Protein AF-A0A958IZ42-F1 (afdb_monomer)

Radius of gyration: 22.61 Å; Cα contacts (8 Å, |Δi|>4): 74; chains: 1; bounding box: 39×59×38 Å

Nearest PDB structures (foldseek):
  6z1p-assembly1_Ad  TM=3.742E-01  e=4.637E+00  Tetrahymena thermophila SB210
  8b6h-assembly1_EP  TM=3.839E-01  e=9.537E+00  Tetrahymena thermophila SB210
  8ch6-assembly1_F  TM=2.793E-01  e=5.757E+00  Homo sapiens

pLDDT: mean 81.73, std 16.55, range [50.91, 97.69]

Structure (mmCIF, N/CA/C/O backbone):
data_AF-A0A958IZ42-F1
#
_entry.id   AF-A0A958IZ42-F1
#
loop_
_atom_site.group_PDB
_atom_site.id
_atom_site.type_symbol
_atom_site.label_atom_id
_atom_site.label_alt_id
_atom_site.label_comp_id
_atom_site.label_asym_id
_atom_site.label_entity_id
_atom_site.label_seq_id
_atom_site.pdbx_PDB_ins_code
_atom_site.Cartn_x
_atom_site.Cartn_y
_atom_site.Cartn_z
_atom_site.occupancy
_atom_site.B_iso_or_equiv
_atom_site.auth_seq_id
_atom_site.auth_comp_id
_atom_site.auth_asym_id
_atom_site.auth_atom_id
_atom_site.pdbx_PDB_model_num
ATOM 1 N N . MET A 1 1 ? 27.619 -51.445 -23.822 1.00 59.47 1 MET A N 1
ATOM 2 C CA . MET A 1 1 ? 27.672 -50.172 -24.581 1.00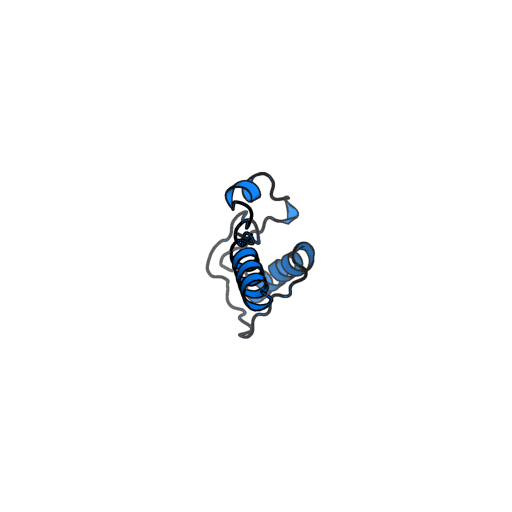 59.47 1 MET A CA 1
ATOM 3 C C . MET A 1 1 ? 26.491 -49.243 -24.288 1.00 59.47 1 MET A C 1
ATOM 5 O O . MET A 1 1 ? 26.737 -48.133 -23.847 1.00 59.47 1 MET A O 1
ATOM 9 N N . LYS A 1 2 ? 25.224 -49.684 -24.395 1.00 55.81 2 LYS A N 1
ATOM 10 C CA . LYS A 1 2 ? 24.036 -48.842 -24.091 1.00 55.81 2 LYS A CA 1
ATOM 11 C C . LYS A 1 2 ? 24.000 -48.254 -22.665 1.00 55.81 2 LYS A C 1
ATOM 13 O 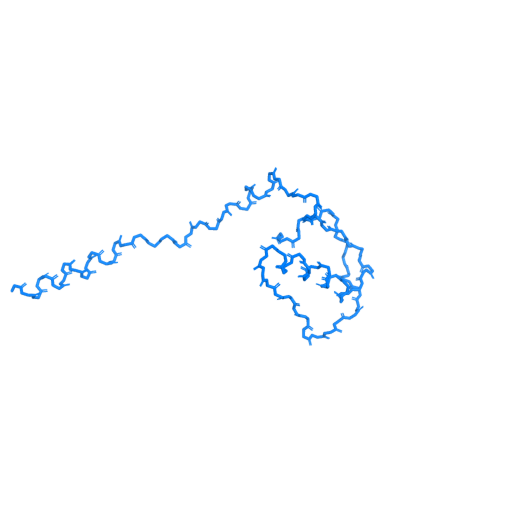O . LYS A 1 2 ? 23.612 -47.111 -22.485 1.00 55.81 2 LYS A O 1
ATOM 18 N N . ARG A 1 3 ? 24.459 -49.010 -21.657 1.00 67.00 3 ARG A N 1
ATOM 19 C CA . ARG A 1 3 ? 24.485 -48.571 -20.244 1.00 67.00 3 ARG A CA 1
ATOM 20 C C . ARG A 1 3 ? 25.464 -47.420 -19.978 1.00 67.00 3 ARG A C 1
ATOM 22 O O . ARG A 1 3 ? 25.158 -46.546 -19.185 1.00 67.00 3 ARG A O 1
ATOM 29 N N . ILE A 1 4 ? 26.597 -47.392 -20.682 1.00 73.00 4 ILE A N 1
ATOM 30 C CA . ILE A 1 4 ? 27.606 -46.324 -20.562 1.00 73.00 4 ILE A CA 1
ATOM 31 C C . ILE A 1 4 ? 27.063 -45.023 -21.166 1.00 73.00 4 ILE A C 1
ATOM 33 O O . ILE A 1 4 ? 27.263 -43.950 -20.612 1.00 73.00 4 ILE A O 1
ATOM 37 N N . PHE A 1 5 ? 26.295 -45.136 -22.252 1.00 72.81 5 PHE A N 1
ATOM 38 C CA . PHE A 1 5 ? 25.633 -44.002 -22.892 1.00 72.81 5 PHE A CA 1
ATOM 39 C C . PHE A 1 5 ? 24.582 -43.351 -21.979 1.00 72.81 5 PHE A C 1
ATOM 41 O O . PHE A 1 5 ? 24.513 -42.132 -21.879 1.00 72.81 5 PHE A O 1
ATOM 48 N N . ILE A 1 6 ? 23.811 -44.170 -21.255 1.00 74.94 6 ILE A N 1
ATOM 49 C CA . ILE A 1 6 ? 22.816 -43.696 -20.280 1.00 74.94 6 ILE A CA 1
ATOM 50 C C . ILE A 1 6 ? 23.497 -42.983 -19.104 1.00 74.94 6 ILE A C 1
ATOM 52 O O . ILE A 1 6 ? 23.037 -41.928 -18.682 1.00 74.94 6 ILE A O 1
ATOM 56 N N . ILE A 1 7 ? 24.621 -43.514 -18.614 1.00 76.38 7 ILE A N 1
ATOM 57 C CA . ILE A 1 7 ? 25.395 -42.883 -17.534 1.00 76.38 7 ILE A CA 1
ATOM 58 C C . ILE A 1 7 ? 25.961 -41.531 -17.991 1.00 76.38 7 ILE A C 1
ATOM 60 O O . ILE A 1 7 ? 25.870 -40.558 -17.248 1.00 76.38 7 ILE A O 1
ATOM 64 N N . GLY A 1 8 ? 26.467 -41.443 -19.226 1.00 73.31 8 GLY A N 1
ATO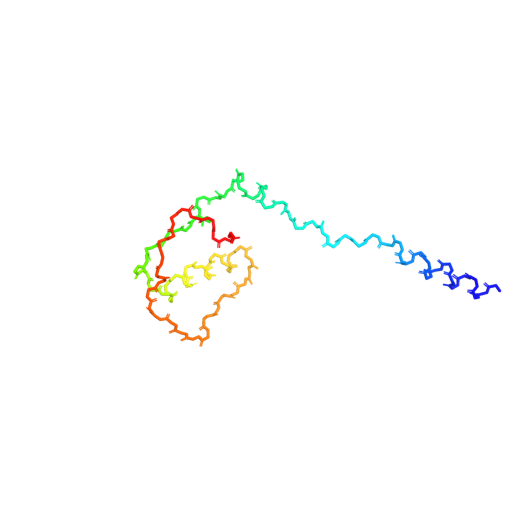M 65 C CA . GLY A 1 8 ? 26.938 -40.180 -19.805 1.00 73.31 8 GLY A CA 1
ATOM 66 C C . GLY A 1 8 ? 25.833 -39.128 -19.939 1.00 73.31 8 GLY A C 1
ATOM 67 O O . GLY A 1 8 ? 26.062 -37.958 -19.641 1.00 73.31 8 GLY A O 1
ATOM 68 N N . LEU A 1 9 ? 24.618 -39.545 -20.313 1.00 70.00 9 LEU A N 1
ATOM 69 C CA . LEU A 1 9 ? 23.462 -38.653 -20.443 1.00 70.00 9 LEU A CA 1
ATOM 70 C C . LEU A 1 9 ? 22.989 -38.108 -19.082 1.00 70.00 9 LEU A C 1
ATOM 72 O O . LEU A 1 9 ? 22.666 -36.929 -18.965 1.00 70.00 9 LEU A O 1
ATOM 76 N N . ILE A 1 10 ? 22.983 -38.952 -18.045 1.00 72.38 10 ILE A N 1
ATOM 77 C CA . ILE A 1 10 ? 22.600 -38.553 -16.681 1.00 72.38 10 ILE A CA 1
ATOM 78 C C . ILE A 1 10 ? 23.644 -37.602 -16.082 1.00 72.38 10 ILE A C 1
ATOM 80 O O . ILE A 1 10 ? 23.275 -36.618 -15.442 1.00 72.38 10 ILE A O 1
ATOM 84 N N . LEU A 1 11 ? 24.936 -37.847 -16.334 1.00 67.69 11 LEU A N 1
ATOM 85 C CA . LEU A 1 11 ? 26.002 -36.952 -15.880 1.00 67.69 11 LEU A CA 1
ATOM 86 C C . LEU A 1 11 ? 25.888 -35.568 -16.533 1.00 67.69 11 LEU A C 1
ATOM 88 O O . LEU A 1 11 ? 26.032 -34.561 -15.850 1.00 67.69 11 LEU A O 1
ATOM 92 N N . ALA A 1 12 ? 25.574 -35.508 -17.831 1.00 66.38 12 ALA A N 1
ATOM 93 C CA . ALA A 1 12 ? 25.415 -34.246 -18.554 1.00 66.38 12 ALA A CA 1
ATOM 94 C C . ALA A 1 12 ? 24.224 -33.407 -18.048 1.00 66.38 12 ALA A C 1
ATOM 96 O O . ALA A 1 12 ? 24.313 -32.181 -18.014 1.00 66.38 12 ALA A O 1
ATOM 97 N N . GLY A 1 13 ? 23.135 -34.049 -17.606 1.00 63.62 13 GLY A N 1
ATOM 98 C CA . GLY A 1 13 ? 21.965 -33.362 -17.046 1.00 63.62 13 GLY A CA 1
ATOM 99 C C . GLY A 1 13 ? 22.207 -32.715 -15.677 1.00 63.62 13 GLY A C 1
ATOM 100 O O . GLY A 1 13 ? 21.588 -31.701 -15.369 1.00 63.62 13 GLY A O 1
ATOM 101 N N . PHE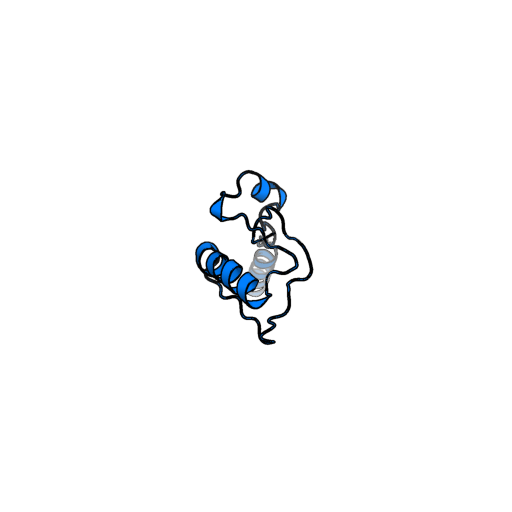 A 1 14 ? 23.136 -33.247 -14.875 1.00 61.75 14 PHE A N 1
ATOM 102 C CA . PHE A 1 14 ? 23.462 -32.706 -13.547 1.00 61.75 14 PHE A CA 1
ATOM 103 C C . PHE A 1 14 ? 24.338 -31.442 -13.584 1.00 61.75 14 PHE A C 1
ATOM 105 O O . PHE A 1 14 ? 24.341 -30.683 -12.618 1.00 61.75 14 PHE A O 1
ATOM 112 N N . PHE A 1 15 ? 25.053 -31.188 -14.686 1.00 58.69 15 PHE A N 1
ATOM 113 C CA . PHE A 1 15 ? 25.863 -29.974 -14.873 1.00 58.69 15 PHE A CA 1
ATOM 114 C C . PHE A 1 15 ? 25.105 -28.829 -15.561 1.00 58.69 15 PHE A C 1
ATOM 116 O O . PHE A 1 15 ? 25.684 -27.770 -15.805 1.00 58.69 15 PHE A O 1
ATOM 123 N N . GLY A 1 16 ? 23.817 -29.013 -15.871 1.00 59.72 16 GLY A N 1
ATOM 124 C CA . GLY A 1 16 ? 22.963 -27.936 -16.360 1.00 59.72 16 GLY A CA 1
ATOM 125 C C . GLY A 1 16 ? 22.840 -26.853 -15.293 1.00 59.72 16 GLY A C 1
ATOM 126 O O . GLY A 1 16 ? 22.229 -27.075 -14.252 1.00 59.72 16 GLY A O 1
ATOM 127 N N . CYS A 1 17 ? 23.454 -25.697 -15.545 1.00 59.03 17 CYS A N 1
ATOM 128 C CA . CYS A 1 17 ? 23.441 -24.537 -14.666 1.00 59.03 17 CYS A CA 1
ATOM 129 C C . CYS A 1 17 ? 22.022 -24.244 -14.166 1.00 59.03 17 CYS A C 1
ATOM 131 O O . CYS A 1 17 ? 21.158 -23.789 -14.917 1.00 59.03 17 CYS A O 1
ATOM 133 N N . ALA A 1 18 ? 21.794 -24.471 -12.874 1.00 60.72 18 ALA A N 1
ATOM 134 C CA . ALA A 1 18 ? 20.650 -23.933 -12.170 1.00 60.72 18 ALA A CA 1
ATOM 135 C C . ALA A 1 18 ? 20.800 -22.404 -12.124 1.00 60.72 18 ALA A C 1
ATOM 137 O O . ALA A 1 18 ? 21.359 -21.848 -11.179 1.00 60.72 18 ALA A O 1
ATOM 138 N N . TYR A 1 19 ? 20.302 -21.707 -13.148 1.00 59.03 19 TYR A N 1
ATOM 139 C CA . TYR A 1 19 ? 20.071 -20.261 -13.115 1.00 59.03 19 TYR A CA 1
ATOM 140 C C . TYR A 1 19 ? 18.891 -19.961 -12.173 1.00 59.03 19 TYR A C 1
ATOM 142 O O . TYR A 1 19 ? 17.843 -19.481 -12.587 1.00 59.03 19 TYR A O 1
ATOM 150 N N . ALA A 1 20 ? 19.027 -20.313 -10.895 1.00 60.34 20 ALA A N 1
ATOM 151 C CA . ALA A 1 20 ? 17.990 -20.124 -9.883 1.00 60.34 20 ALA A CA 1
ATOM 152 C C . ALA A 1 20 ? 18.140 -18.800 -9.119 1.00 60.34 20 ALA A C 1
ATOM 154 O O . ALA A 1 20 ? 17.330 -18.498 -8.248 1.00 60.34 20 ALA A O 1
ATOM 155 N N . GLN A 1 21 ? 19.170 -17.999 -9.402 1.00 62.94 21 GLN A N 1
ATOM 156 C CA . GLN A 1 21 ? 19.444 -16.787 -8.637 1.00 62.94 21 GLN A CA 1
ATOM 157 C C . GLN A 1 21 ? 19.917 -15.657 -9.538 1.00 62.94 21 GLN A C 1
ATOM 159 O O . GLN A 1 21 ? 21.105 -15.383 -9.677 1.00 62.94 21 GLN A O 1
ATOM 164 N N . THR A 1 22 ? 18.966 -14.945 -10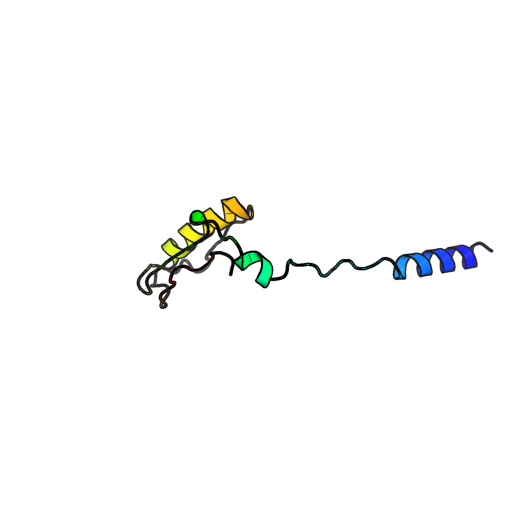.123 1.00 55.84 22 THR A N 1
ATOM 165 C CA . THR A 1 22 ? 19.176 -13.517 -10.375 1.00 55.84 22 THR A CA 1
ATOM 166 C C . THR A 1 22 ? 17.845 -12.799 -10.229 1.00 55.84 22 THR A C 1
ATOM 168 O O . THR A 1 22 ? 17.341 -12.157 -11.144 1.00 55.84 22 THR A O 1
ATOM 171 N N . GLY A 1 23 ? 17.243 -12.913 -9.039 1.00 57.06 23 GLY A N 1
ATOM 172 C CA . GLY A 1 23 ? 16.387 -11.824 -8.583 1.00 57.06 23 GLY A CA 1
ATOM 173 C C . GLY A 1 23 ? 17.244 -10.567 -8.653 1.00 57.06 23 GLY A C 1
ATOM 174 O O . GLY A 1 23 ? 18.330 -10.555 -8.071 1.00 57.06 23 GLY A O 1
ATOM 175 N N . MET A 1 24 ? 16.836 -9.588 -9.466 1.00 53.88 24 MET A N 1
ATOM 176 C CA . MET A 1 24 ? 17.624 -8.373 -9.666 1.00 53.88 24 MET A CA 1
ATOM 177 C C . MET A 1 24 ? 18.109 -7.833 -8.313 1.00 53.88 24 MET A C 1
ATOM 179 O O . MET A 1 24 ? 17.311 -7.812 -7.368 1.00 53.88 24 MET A O 1
ATOM 183 N N . PRO A 1 25 ? 19.377 -7.394 -8.206 1.00 54.91 25 PRO A N 1
ATOM 184 C CA . PRO A 1 25 ? 19.881 -6.746 -7.006 1.00 54.91 25 PRO A CA 1
ATOM 185 C C . PRO A 1 25 ? 18.882 -5.685 -6.543 1.00 54.91 25 PRO A C 1
ATOM 187 O O . PRO A 1 25 ? 18.527 -4.792 -7.313 1.00 54.91 25 PRO A O 1
ATOM 190 N N . ARG A 1 26 ? 18.418 -5.784 -5.291 1.00 54.47 26 ARG A N 1
ATOM 191 C CA . ARG A 1 26 ? 17.484 -4.826 -4.663 1.00 54.47 26 ARG A CA 1
ATOM 192 C C . ARG A 1 26 ? 17.994 -3.378 -4.797 1.00 54.47 26 ARG A C 1
ATOM 194 O O . ARG A 1 26 ? 17.205 -2.448 -4.906 1.00 54.47 26 ARG A O 1
ATOM 201 N N . GLU A 1 27 ? 19.315 -3.228 -4.889 1.00 52.31 27 GLU A N 1
ATOM 202 C CA . GLU A 1 27 ? 20.061 -1.995 -5.157 1.00 52.31 27 GLU A CA 1
ATOM 203 C C . GLU A 1 27 ? 19.762 -1.364 -6.536 1.00 52.31 27 GLU A C 1
ATOM 205 O O . GLU A 1 27 ? 19.667 -0.145 -6.634 1.00 52.31 27 GLU A O 1
ATOM 210 N N . LEU A 1 28 ? 19.532 -2.153 -7.598 1.00 50.91 28 LEU A N 1
ATOM 211 C CA . LEU A 1 28 ? 19.240 -1.627 -8.944 1.00 50.91 28 LEU A CA 1
ATOM 212 C C . LEU A 1 28 ? 17.792 -1.128 -9.100 1.00 50.91 28 LEU A C 1
ATOM 214 O O . LEU A 1 28 ? 17.519 -0.334 -9.997 1.00 50.91 28 LEU A O 1
ATOM 218 N N . ARG A 1 29 ? 16.865 -1.532 -8.217 1.00 53.34 29 ARG A N 1
ATOM 219 C CA . ARG A 1 29 ? 15.484 -1.002 -8.199 1.00 53.34 29 ARG A CA 1
ATOM 220 C C . ARG A 1 29 ? 15.384 0.417 -7.639 1.00 53.34 29 ARG A C 1
ATOM 222 O O . ARG A 1 29 ? 14.427 1.111 -7.954 1.00 53.34 29 ARG A O 1
ATOM 229 N N . LYS A 1 30 ? 16.365 0.869 -6.850 1.00 52.53 30 LYS A N 1
ATOM 230 C CA . LYS A 1 30 ? 16.36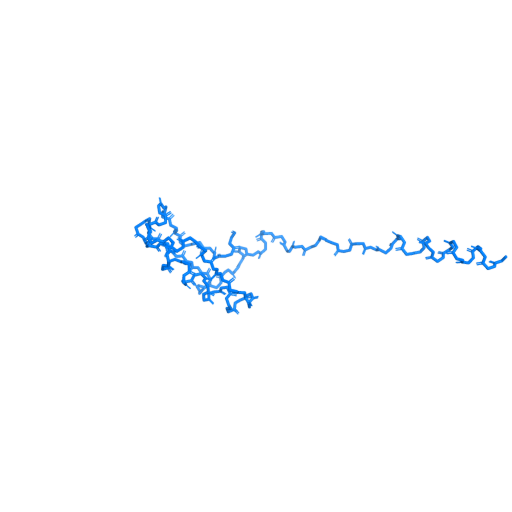3 2.219 -6.258 1.00 52.53 30 LYS A CA 1
ATOM 231 C C . LYS A 1 30 ? 16.677 3.335 -7.259 1.00 52.53 30 LYS A C 1
ATOM 233 O O . LYS A 1 30 ? 16.501 4.500 -6.926 1.00 52.53 30 LYS A O 1
ATOM 238 N N . VAL A 1 31 ? 17.161 3.006 -8.459 1.00 54.78 31 VAL A N 1
ATOM 239 C CA . VAL A 1 31 ? 17.720 4.007 -9.384 1.00 54.78 31 VAL A CA 1
ATOM 240 C C . VAL A 1 31 ? 16.640 4.772 -10.165 1.00 54.78 31 VAL A C 1
ATOM 242 O O . VAL A 1 31 ? 16.913 5.869 -10.639 1.00 54.78 31 VAL A O 1
ATOM 245 N N . SER A 1 32 ? 15.401 4.279 -10.255 1.00 59.41 32 SER A N 1
ATOM 246 C CA . SER A 1 32 ? 14.287 5.066 -10.805 1.00 59.41 32 SER A CA 1
ATOM 247 C C . SER A 1 32 ? 12.946 4.409 -10.484 1.00 59.41 32 SER A C 1
ATOM 249 O O . SER A 1 32 ? 12.359 3.725 -11.318 1.00 59.41 32 SER A O 1
ATOM 251 N N . SER A 1 33 ? 12.459 4.568 -9.255 1.00 69.31 33 SER A N 1
ATOM 252 C CA . SER A 1 33 ? 11.029 4.366 -9.018 1.00 69.31 33 SER A CA 1
ATOM 253 C C . SER A 1 33 ? 10.291 5.524 -9.677 1.00 69.31 33 SER A C 1
ATOM 255 O O . SER A 1 33 ? 10.590 6.686 -9.391 1.00 69.31 33 SER A O 1
ATOM 257 N N . ALA A 1 34 ? 9.362 5.217 -10.579 1.00 83.06 34 ALA A N 1
ATOM 258 C CA . ALA A 1 34 ? 8.510 6.248 -11.153 1.00 83.06 34 ALA A CA 1
ATOM 259 C C . ALA A 1 34 ? 7.678 6.900 -10.028 1.00 83.06 34 ALA A C 1
ATOM 261 O O . ALA A 1 34 ? 7.355 6.212 -9.055 1.00 83.06 34 ALA A O 1
ATOM 262 N N . PRO A 1 35 ? 7.325 8.195 -10.114 1.00 85.00 35 PRO A N 1
ATOM 263 C CA . PRO A 1 35 ? 6.521 8.857 -9.084 1.00 85.00 35 PRO A CA 1
ATOM 264 C C . PRO A 1 35 ? 5.225 8.107 -8.745 1.00 85.00 35 PRO A C 1
ATOM 266 O O . PRO A 1 35 ? 4.787 8.120 -7.600 1.00 85.00 35 PRO A O 1
ATOM 269 N N . GLU A 1 36 ? 4.643 7.401 -9.718 1.00 89.31 36 GLU A N 1
ATOM 270 C CA . GLU A 1 36 ? 3.421 6.607 -9.559 1.00 89.31 36 GLU A CA 1
ATOM 271 C C . GLU A 1 36 ? 3.636 5.289 -8.792 1.00 89.31 36 GLU A C 1
ATOM 273 O O . GLU A 1 36 ? 2.670 4.631 -8.419 1.00 89.31 36 GLU A O 1
ATOM 278 N N . GLU A 1 37 ? 4.887 4.881 -8.568 1.00 89.94 37 GLU A N 1
ATOM 279 C CA . GLU A 1 37 ? 5.261 3.706 -7.772 1.00 89.94 37 GLU A CA 1
ATOM 280 C C . GLU A 1 37 ? 5.578 4.058 -6.307 1.00 89.94 37 GLU A C 1
ATOM 282 O O . GLU A 1 37 ? 5.983 3.191 -5.525 1.00 89.94 37 GLU A O 1
ATOM 287 N N . ILE A 1 38 ? 5.419 5.328 -5.931 1.00 92.06 38 ILE A N 1
ATOM 288 C CA . ILE A 1 38 ? 5.668 5.824 -4.582 1.00 92.06 38 ILE A CA 1
ATOM 289 C C . ILE A 1 38 ? 4.345 5.983 -3.833 1.00 92.06 38 ILE A C 1
ATOM 291 O O . ILE A 1 38 ? 3.412 6.615 -4.324 1.00 92.06 38 ILE A O 1
ATOM 295 N N . VAL A 1 39 ? 4.280 5.441 -2.618 1.00 94.12 39 VAL A N 1
ATOM 296 C CA . VAL A 1 39 ? 3.113 5.521 -1.734 1.00 94.12 39 VAL A CA 1
ATOM 297 C C . VAL A 1 39 ? 3.451 6.222 -0.425 1.00 94.12 39 VAL A C 1
ATOM 299 O O . VAL A 1 39 ? 4.565 6.115 0.101 1.00 94.12 39 VAL A O 1
ATOM 302 N N . SER A 1 40 ? 2.450 6.918 0.108 1.00 95.38 40 SER A N 1
ATOM 303 C CA . SER A 1 40 ? 2.486 7.518 1.435 1.00 95.38 40 SER A CA 1
ATOM 304 C C . SER A 1 40 ? 1.150 7.292 2.131 1.00 95.38 40 SER A C 1
ATOM 306 O O . SER A 1 40 ? 0.099 7.548 1.544 1.00 95.38 40 SER A O 1
ATOM 308 N N . PHE A 1 41 ? 1.195 6.862 3.386 1.00 96.88 41 PHE A N 1
ATOM 309 C CA . PHE A 1 41 ? 0.028 6.636 4.229 1.00 96.88 41 PHE A CA 1
ATOM 310 C C . PHE A 1 41 ? 0.301 7.179 5.627 1.00 96.88 41 PHE A C 1
ATOM 312 O O . PHE A 1 41 ? 1.414 7.066 6.136 1.00 96.88 41 PHE A O 1
ATOM 319 N N . LEU A 1 42 ? -0.720 7.747 6.260 1.00 97.69 42 LEU A N 1
ATOM 320 C CA . LEU A 1 42 ? -0.635 8.111 7.670 1.00 97.69 42 LEU A CA 1
ATOM 321 C C . LEU A 1 42 ? -0.956 6.878 8.516 1.00 97.69 42 LEU A C 1
ATOM 323 O O . LEU A 1 42 ? -1.740 6.028 8.104 1.00 97.69 42 LEU A O 1
ATOM 327 N N . GLN A 1 43 ? -0.454 6.822 9.745 1.00 97.06 43 GLN A N 1
ATOM 328 C CA . GLN A 1 43 ? -0.777 5.766 10.712 1.00 97.06 43 GLN A CA 1
ATOM 329 C C . GLN A 1 43 ? -2.288 5.595 10.951 1.00 97.06 43 GLN A C 1
ATOM 331 O O . GLN A 1 43 ? -2.747 4.521 11.344 1.00 97.06 43 GLN A O 1
ATOM 336 N N . THR A 1 44 ? -3.064 6.656 10.714 1.00 97.69 44 THR A N 1
ATOM 337 C CA . THR A 1 44 ? -4.525 6.693 10.842 1.00 97.69 44 THR A CA 1
ATOM 338 C C . THR A 1 44 ? -5.264 6.216 9.593 1.00 97.69 44 THR A C 1
ATOM 340 O O . THR A 1 44 ? -6.475 6.016 9.663 1.00 97.69 44 THR A O 1
ATOM 343 N N . THR A 1 45 ? -4.575 6.033 8.462 1.00 97.62 45 THR A N 1
ATOM 344 C CA . THR A 1 45 ? -5.158 5.458 7.246 1.00 97.62 45 THR A CA 1
ATOM 345 C C . THR A 1 45 ? -5.672 4.059 7.557 1.00 97.62 45 THR A C 1
ATOM 347 O O . THR A 1 45 ? -4.928 3.236 8.092 1.00 97.62 45 THR A O 1
ATOM 350 N N . SER A 1 46 ? -6.940 3.793 7.242 1.00 97.44 46 SER A N 1
ATOM 351 C CA . SER A 1 46 ? -7.550 2.488 7.475 1.00 97.44 46 SER A CA 1
ATOM 352 C C . SER A 1 46 ? -6.890 1.413 6.609 1.00 97.44 46 SER A C 1
ATOM 354 O O . SER A 1 46 ? -6.460 1.665 5.479 1.00 97.44 46 SER A O 1
ATOM 356 N N . PHE A 1 47 ? -6.750 0.213 7.171 1.00 97.00 47 PHE A N 1
ATOM 357 C CA . PHE A 1 47 ? -6.020 -0.880 6.536 1.00 97.00 47 PHE A CA 1
ATOM 358 C C . PHE A 1 47 ? -6.640 -1.304 5.198 1.00 97.00 47 PHE A C 1
ATOM 360 O O . PHE A 1 47 ? -5.916 -1.533 4.234 1.00 97.00 47 PHE A O 1
ATOM 367 N N . ASP A 1 48 ? -7.967 -1.342 5.113 1.00 96.81 48 ASP A N 1
ATOM 368 C CA . ASP A 1 48 ? -8.715 -1.620 3.885 1.00 96.81 48 ASP A CA 1
ATOM 369 C C . ASP A 1 48 ? -8.376 -0.640 2.750 1.00 96.81 48 ASP A C 1
ATOM 371 O O . ASP A 1 48 ? -8.065 -1.075 1.641 1.00 96.81 48 ASP A O 1
ATOM 375 N N . LEU A 1 49 ? -8.332 0.662 3.041 1.00 96.38 49 LEU A N 1
ATOM 376 C CA . LEU A 1 49 ? -7.980 1.705 2.074 1.00 96.38 49 LEU A CA 1
ATOM 377 C C . LEU A 1 49 ? -6.523 1.573 1.607 1.00 96.38 49 LEU A C 1
ATOM 379 O O . LEU A 1 49 ? -6.218 1.711 0.420 1.00 96.38 49 LEU A O 1
ATOM 383 N N . ALA A 1 50 ? -5.608 1.284 2.536 1.00 96.12 50 ALA A N 1
ATOM 384 C CA . ALA A 1 50 ? -4.206 1.054 2.199 1.00 96.12 50 ALA A CA 1
ATOM 385 C C . ALA A 1 50 ? -4.048 -0.174 1.284 1.00 96.12 50 ALA A C 1
ATOM 387 O O . ALA A 1 50 ? -3.329 -0.120 0.284 1.00 96.12 50 ALA A O 1
ATOM 388 N N . ILE A 1 51 ? -4.758 -1.268 1.583 1.00 96.06 51 ILE A N 1
ATOM 389 C CA . ILE A 1 51 ? -4.758 -2.480 0.758 1.00 96.06 51 ILE A CA 1
ATOM 390 C C . ILE A 1 51 ? -5.369 -2.223 -0.615 1.00 96.06 51 ILE A C 1
ATOM 392 O O . ILE A 1 51 ? -4.813 -2.704 -1.598 1.00 96.06 51 ILE A O 1
ATOM 396 N N . GLU A 1 52 ? -6.461 -1.468 -0.714 1.00 96.38 52 GLU A N 1
ATOM 397 C CA . GLU A 1 52 ? -7.067 -1.106 -1.998 1.00 96.38 52 GLU A CA 1
ATOM 398 C C . GLU A 1 52 ? -6.065 -0.362 -2.892 1.00 96.38 52 GLU A C 1
ATOM 400 O O . GLU A 1 52 ? -5.817 -0.779 -4.026 1.00 96.38 52 GLU A O 1
ATOM 405 N N . SER A 1 53 ? -5.387 0.648 -2.340 1.00 95.00 53 SER A N 1
ATOM 406 C CA . SER A 1 53 ? -4.354 1.406 -3.055 1.00 95.00 53 SER A CA 1
ATOM 407 C C . SER A 1 53 ? -3.190 0.519 -3.523 1.00 95.00 53 SER A C 1
ATOM 409 O O . SER A 1 53 ? -2.763 0.589 -4.679 1.00 95.00 53 SER A O 1
ATOM 411 N N . LEU A 1 54 ? -2.703 -0.378 -2.659 1.00 95.69 54 LEU A N 1
ATOM 412 C CA . LEU A 1 54 ? -1.640 -1.324 -3.017 1.00 95.69 54 LEU A CA 1
ATOM 413 C C . LEU A 1 54 ? -2.109 -2.380 -4.028 1.00 95.69 54 LEU A C 1
ATOM 415 O O . LEU A 1 54 ? -1.324 -2.831 -4.864 1.00 95.69 54 LEU A O 1
ATOM 419 N N . ASN A 1 55 ? -3.377 -2.784 -3.974 1.00 96.56 55 ASN A N 1
ATOM 420 C CA . ASN A 1 55 ? -3.962 -3.761 -4.884 1.00 96.56 55 ASN A CA 1
ATOM 421 C C . ASN A 1 55 ? -4.015 -3.221 -6.318 1.00 96.56 55 ASN A C 1
ATOM 423 O O . ASN A 1 55 ? -3.747 -3.970 -7.256 1.00 96.56 55 ASN A O 1
ATOM 427 N N . ASP A 1 56 ? -4.288 -1.930 -6.499 1.00 95.94 56 ASP A N 1
ATOM 428 C CA . ASP A 1 56 ? -4.270 -1.295 -7.820 1.00 95.94 56 ASP A CA 1
ATOM 429 C C . ASP A 1 56 ? -2.868 -1.297 -8.439 1.00 95.94 56 ASP A C 1
ATOM 431 O O . ASP A 1 56 ? -2.696 -1.676 -9.604 1.00 95.94 56 ASP A O 1
ATOM 435 N N . LEU A 1 57 ? -1.843 -0.981 -7.642 1.00 95.06 57 LEU A N 1
ATOM 436 C CA . LEU A 1 57 ? -0.442 -1.079 -8.062 1.00 95.06 57 LEU A CA 1
ATOM 437 C C . LEU A 1 57 ? -0.054 -2.533 -8.360 1.00 95.06 57 LEU A C 1
ATOM 439 O O . LEU A 1 57 ? 0.521 -2.829 -9.410 1.00 95.06 57 LEU A O 1
ATOM 443 N N . SER A 1 58 ? -0.439 -3.465 -7.489 1.00 95.38 58 SER A N 1
ATOM 444 C CA . SER A 1 58 ? -0.178 -4.894 -7.666 1.00 95.38 58 SER A CA 1
ATOM 445 C C . SER A 1 58 ? -0.809 -5.451 -8.943 1.00 95.38 58 SER A C 1
ATOM 447 O O . SER A 1 58 ? -0.154 -6.181 -9.694 1.00 95.38 58 SER A O 1
ATOM 449 N N . LYS A 1 59 ? -2.053 -5.077 -9.250 1.00 95.62 59 LYS A N 1
ATOM 450 C CA . LYS A 1 59 ? -2.718 -5.475 -10.496 1.00 95.62 59 LYS A CA 1
ATOM 451 C C . LYS A 1 59 ? -2.005 -4.889 -11.708 1.00 95.62 59 LYS A C 1
ATOM 453 O O . LYS A 1 59 ? -1.745 -5.620 -12.660 1.00 95.62 59 LYS A O 1
ATOM 458 N N . LYS A 1 60 ? -1.653 -3.601 -11.661 1.00 93.12 60 LYS A N 1
ATOM 459 C CA . LYS A 1 60 ? -1.017 -2.890 -12.778 1.00 93.12 60 LYS A CA 1
ATOM 460 C C . LYS A 1 60 ? 0.382 -3.420 -13.102 1.00 93.12 60 LYS A C 1
ATOM 462 O O . LYS A 1 60 ? 0.688 -3.640 -14.269 1.00 93.12 60 LYS A O 1
ATOM 467 N N . TYR A 1 61 ? 1.223 -3.615 -12.088 1.00 90.88 61 TYR A N 1
ATOM 468 C CA . TYR A 1 61 ? 2.650 -3.898 -12.277 1.00 90.88 61 TYR A CA 1
ATOM 469 C C . TYR A 1 61 ? 3.020 -5.378 -12.117 1.00 90.88 61 TYR A C 1
ATOM 471 O O . TYR A 1 61 ? 4.036 -5.808 -12.661 1.00 90.88 61 TYR A O 1
ATOM 479 N N . LEU A 1 62 ? 2.221 -6.173 -11.394 1.00 9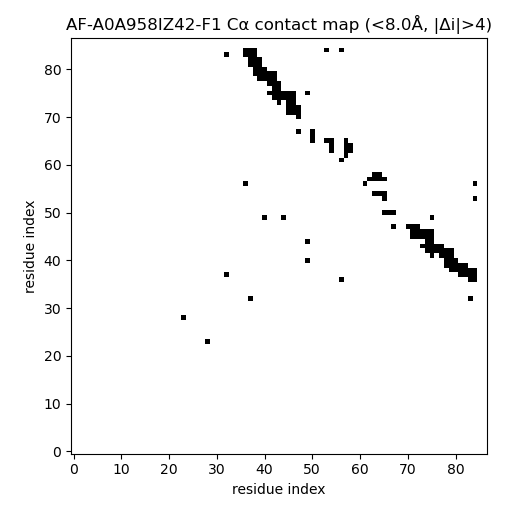1.69 62 LEU A N 1
ATOM 480 C CA . LEU A 1 62 ? 2.475 -7.607 -11.188 1.00 91.69 62 LEU A CA 1
ATOM 481 C C . LEU A 1 62 ? 1.371 -8.518 -11.735 1.00 91.69 62 LEU A C 1
ATOM 483 O O . LEU A 1 62 ? 1.576 -9.732 -11.774 1.00 91.69 62 LEU A O 1
ATOM 487 N N . GLY A 1 63 ? 0.206 -7.981 -12.111 1.00 92.94 63 GLY A N 1
ATOM 488 C CA . GLY A 1 63 ? -0.957 -8.791 -12.486 1.00 92.94 63 GLY A CA 1
ATOM 489 C C . GLY A 1 63 ? -1.512 -9.623 -11.325 1.00 92.94 63 GLY A C 1
ATOM 490 O O . GLY A 1 63 ? -2.131 -10.660 -11.556 1.00 92.94 63 GLY A O 1
ATOM 491 N N . LYS A 1 64 ? -1.257 -9.213 -10.075 1.00 93.94 64 LYS A N 1
ATOM 492 C CA . LYS A 1 64 ? -1.652 -9.953 -8.866 1.00 93.94 64 LYS A CA 1
ATOM 493 C C . LYS A 1 64 ? -2.684 -9.182 -8.060 1.00 93.94 64 LYS A C 1
ATOM 495 O O . LYS A 1 64 ? -2.601 -7.960 -7.967 1.00 93.94 64 LYS A O 1
ATOM 500 N N . ILE A 1 65 ? -3.598 -9.912 -7.429 1.00 95.56 65 ILE A N 1
ATOM 501 C CA . ILE A 1 65 ? -4.542 -9.356 -6.458 1.00 95.56 65 ILE A CA 1
ATOM 502 C C . ILE A 1 65 ? -4.000 -9.496 -5.034 1.00 95.56 65 ILE A C 1
ATOM 504 O O . ILE A 1 65 ? -3.405 -10.519 -4.690 1.00 95.56 65 ILE A O 1
ATOM 508 N N . ILE A 1 66 ? -4.236 -8.479 -4.214 1.00 95.00 66 ILE A N 1
ATOM 509 C CA . ILE A 1 66 ? -4.033 -8.508 -2.766 1.00 95.00 66 ILE A CA 1
ATOM 510 C C . ILE A 1 66 ? -5.408 -8.668 -2.119 1.00 95.00 66 ILE A C 1
ATOM 512 O O . ILE A 1 66 ? -6.363 -7.994 -2.505 1.00 95.00 66 ILE A O 1
ATOM 516 N N . VAL A 1 67 ? -5.510 -9.585 -1.158 1.00 93.69 67 VAL A N 1
ATOM 517 C CA . VAL A 1 67 ? -6.747 -9.878 -0.428 1.00 93.69 67 VAL A CA 1
ATOM 518 C C . VAL A 1 67 ? -6.437 -9.850 1.060 1.00 93.69 67 VAL A C 1
ATOM 520 O O . VAL A 1 67 ? -5.518 -10.540 1.499 1.00 93.69 67 VAL A O 1
ATOM 523 N N . ASP A 1 68 ? -7.211 -9.081 1.826 1.00 94.81 68 ASP A N 1
ATOM 524 C CA . ASP A 1 68 ? -7.212 -9.172 3.284 1.00 94.81 68 ASP A CA 1
ATOM 525 C C . ASP A 1 68 ? -8.323 -10.127 3.754 1.00 94.81 68 ASP A C 1
ATOM 527 O O . ASP A 1 68 ? -9.499 -9.762 3.692 1.00 94.81 68 ASP A O 1
ATOM 531 N N . PRO A 1 69 ? -7.994 -11.345 4.224 1.00 94.81 69 PRO A N 1
ATOM 532 C CA . PRO A 1 69 ? -8.998 -12.302 4.684 1.00 94.81 69 PRO A CA 1
ATOM 533 C C . PRO A 1 69 ? -9.654 -11.896 6.009 1.00 94.81 69 PRO A C 1
ATOM 535 O O . PRO A 1 69 ? -10.730 -12.395 6.326 1.00 94.81 69 PRO A O 1
ATOM 538 N N . GLU A 1 70 ? -9.016 -11.021 6.789 1.00 95.12 70 GLU A N 1
ATOM 539 C CA . GLU A 1 70 ? -9.519 -10.591 8.097 1.00 95.12 70 GLU A CA 1
ATOM 540 C C . GLU A 1 70 ? -10.361 -9.315 8.019 1.00 95.12 70 GLU A C 1
ATOM 542 O O . GLU A 1 70 ? -10.959 -8.919 9.019 1.00 95.12 70 GLU A O 1
ATOM 547 N N . THR A 1 71 ? -10.463 -8.690 6.840 1.00 92.81 71 THR A N 1
ATOM 548 C CA . THR A 1 71 ? -11.281 -7.487 6.599 1.00 92.81 71 THR A CA 1
ATOM 549 C C . THR A 1 71 ? -11.031 -6.383 7.635 1.00 92.81 71 THR A C 1
ATOM 551 O O . THR A 1 71 ? -11.961 -5.805 8.200 1.00 92.81 71 THR A O 1
ATOM 554 N N . ARG A 1 72 ? -9.758 -6.120 7.942 1.00 94.75 72 ARG A N 1
ATOM 555 C CA . ARG A 1 72 ? -9.364 -5.155 8.971 1.00 94.75 72 ARG A CA 1
ATOM 556 C C . ARG A 1 72 ? -9.654 -3.738 8.484 1.00 94.75 72 ARG A C 1
ATOM 558 O O . ARG A 1 72 ? -9.273 -3.359 7.384 1.00 94.75 72 ARG A O 1
ATOM 565 N N . THR A 1 73 ? -10.271 -2.939 9.347 1.00 95.44 73 THR A N 1
ATOM 566 C CA . THR A 1 73 ? -10.607 -1.528 9.077 1.00 95.44 73 THR A CA 1
ATOM 567 C C . THR A 1 73 ? -9.882 -0.553 10.005 1.00 95.44 73 THR A C 1
ATOM 569 O O . THR A 1 73 ? -9.949 0.660 9.826 1.00 95.44 73 THR A O 1
ATOM 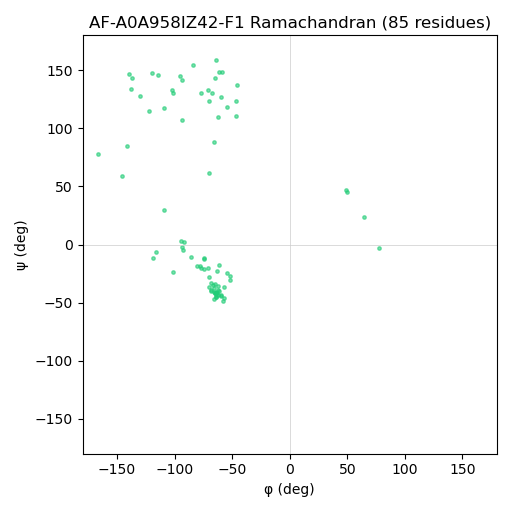572 N N . GLN A 1 74 ? -9.162 -1.068 11.004 1.00 97.44 74 GLN A N 1
ATOM 573 C CA . GLN A 1 74 ? -8.316 -0.266 11.885 1.00 97.44 74 GLN A CA 1
ATOM 574 C C . GLN A 1 74 ? -7.161 0.395 11.125 1.00 97.44 74 GLN A C 1
ATOM 576 O O . GLN A 1 74 ? -6.773 -0.056 10.047 1.00 97.44 74 GLN A O 1
ATOM 581 N N . GLY A 1 75 ? -6.610 1.465 11.699 1.00 97.31 75 GLY A N 1
ATOM 582 C CA . GLY A 1 75 ? -5.472 2.170 11.116 1.00 97.31 75 GLY A CA 1
ATOM 583 C C . GLY A 1 75 ? -4.254 1.259 10.932 1.00 97.31 75 GLY A C 1
ATOM 584 O O . GLY A 1 75 ? -4.025 0.358 11.742 1.00 97.31 75 GLY A O 1
ATOM 585 N N . ILE A 1 76 ? -3.449 1.517 9.899 1.00 95.81 76 ILE A N 1
ATOM 586 C CA . ILE A 1 76 ? -2.201 0.778 9.635 1.00 95.81 76 ILE A CA 1
ATOM 587 C C . ILE A 1 76 ? -1.168 0.917 10.768 1.00 95.81 76 ILE A C 1
ATOM 589 O O . ILE A 1 76 ? -0.239 0.118 10.855 1.00 95.81 76 ILE A O 1
ATOM 593 N N . GLY A 1 77 ? -1.328 1.914 11.647 1.00 96.69 77 GLY A N 1
ATOM 594 C CA . GLY A 1 77 ? -0.585 2.049 12.903 1.00 96.69 77 GLY A CA 1
ATOM 595 C C . GLY A 1 77 ? 0.841 2.582 12.765 1.00 96.69 77 GLY A C 1
ATOM 596 O O . GLY A 1 77 ? 1.499 2.794 13.780 1.00 96.69 77 GLY A O 1
ATOM 597 N N . ILE A 1 78 ? 1.309 2.822 11.539 1.00 95.31 78 ILE A N 1
ATOM 598 C CA . ILE A 1 78 ? 2.612 3.421 11.237 1.00 95.31 78 ILE A CA 1
ATOM 599 C C . ILE A 1 78 ? 2.490 4.415 10.084 1.00 95.31 78 ILE A C 1
ATOM 601 O O . ILE A 1 78 ? 1.704 4.204 9.162 1.00 95.31 78 ILE A O 1
ATOM 605 N N . ASP A 1 79 ? 3.288 5.478 10.115 1.00 97.06 79 ASP A N 1
ATOM 606 C CA . ASP A 1 79 ? 3.414 6.376 8.970 1.00 97.06 79 ASP A CA 1
ATOM 607 C C . ASP A 1 79 ? 4.315 5.739 7.902 1.00 97.06 79 ASP A C 1
ATOM 609 O O . ASP A 1 79 ? 5.434 5.299 8.179 1.00 97.06 79 ASP A O 1
ATOM 613 N N . ILE A 1 80 ? 3.836 5.725 6.662 1.00 95.12 80 ILE A N 1
ATOM 614 C CA . ILE A 1 80 ? 4.577 5.327 5.466 1.00 95.12 80 ILE A CA 1
ATOM 615 C C . ILE A 1 80 ? 4.814 6.601 4.663 1.00 95.12 80 ILE A C 1
ATOM 617 O O . ILE A 1 80 ? 3.865 7.243 4.227 1.00 95.12 80 ILE A O 1
ATOM 621 N N . ASN A 1 81 ? 6.075 6.978 4.459 1.00 95.12 81 ASN A N 1
ATOM 622 C CA . ASN A 1 81 ? 6.431 8.234 3.800 1.00 95.12 81 ASN A CA 1
ATOM 623 C C . ASN A 1 81 ? 7.298 7.972 2.571 1.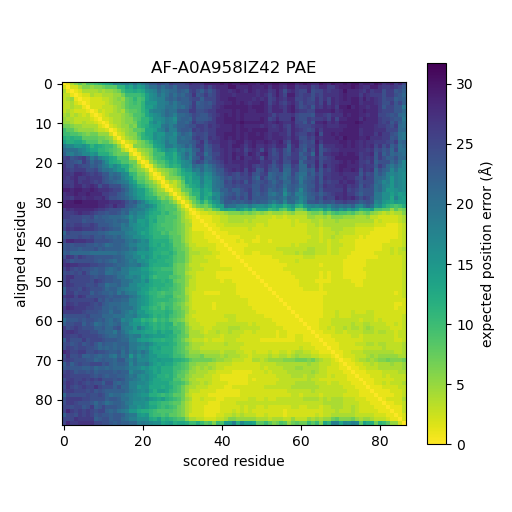00 95.12 81 ASN A C 1
ATOM 625 O O . ASN A 1 81 ? 8.433 7.519 2.706 1.00 95.12 81 ASN A O 1
ATOM 629 N N . GLN A 1 82 ? 6.767 8.296 1.390 1.00 92.62 82 GLN A N 1
ATOM 630 C CA . GLN A 1 82 ? 7.470 8.234 0.105 1.00 92.62 82 GLN A CA 1
ATOM 631 C C . GLN A 1 82 ? 8.209 6.907 -0.127 1.00 92.62 82 GLN A C 1
ATOM 633 O O . GLN A 1 82 ? 9.373 6.880 -0.532 1.00 92.62 82 GLN A O 1
ATOM 638 N N . MET A 1 83 ? 7.531 5.791 0.136 1.00 90.81 83 MET A N 1
ATOM 639 C CA . MET A 1 83 ? 8.110 4.460 -0.032 1.00 90.81 83 MET A CA 1
ATOM 640 C C . MET A 1 83 ? 7.755 3.874 -1.392 1.00 90.81 83 MET A C 1
ATOM 642 O O . MET A 1 83 ? 6.645 4.059 -1.883 1.00 90.81 83 MET A O 1
ATOM 646 N N . HIS A 1 84 ? 8.675 3.110 -1.982 1.00 91.81 84 HIS A N 1
ATOM 647 C CA . HIS A 1 84 ? 8.330 2.281 -3.134 1.00 91.81 84 HIS A CA 1
ATOM 648 C C . HIS A 1 84 ? 7.374 1.171 -2.696 1.00 91.81 84 HIS A C 1
ATOM 650 O O . HIS A 1 84 ? 7.637 0.472 -1.715 1.00 91.81 84 HIS A O 1
ATOM 656 N N . TRP A 1 85 ? 6.272 1.007 -3.419 1.00 91.19 85 TRP A N 1
ATOM 657 C CA . TRP A 1 85 ? 5.168 0.133 -3.016 1.00 91.19 85 TRP A CA 1
ATOM 658 C C . TRP A 1 85 ? 5.526 -1.366 -2.915 1.00 91.19 85 TRP A C 1
ATOM 660 O O . TRP A 1 85 ? 4.843 -2.101 -2.207 1.00 91.19 85 TRP A O 1
ATOM 670 N N . LEU A 1 86 ? 6.582 -1.827 -3.602 1.00 86.31 86 LEU A N 1
ATOM 671 C CA . LEU A 1 86 ? 7.032 -3.233 -3.638 1.00 86.31 86 LEU A CA 1
ATOM 672 C C . LEU A 1 86 ? 8.358 -3.442 -2.879 1.00 86.31 86 LEU A C 1
ATOM 674 O O . LEU A 1 86 ? 9.183 -4.275 -3.270 1.00 86.31 86 LEU A O 1
ATOM 678 N N . THR A 1 87 ? 8.608 -2.636 -1.847 1.00 68.12 87 THR A N 1
ATOM 679 C CA . THR A 1 87 ? 9.875 -2.679 -1.098 1.00 68.12 87 THR A CA 1
ATOM 680 C C . THR A 1 87 ? 10.022 -3.938 -0.263 1.00 68.12 87 THR A C 1
ATOM 682 O O . THR A 1 87 ? 9.092 -4.306 0.482 1.00 68.12 87 THR A O 1
#

Sequence (87 aa):
MKRIFIIGLILAGFFGCAYAQTGMPRELRKVSSAPEEIVSFLQTTSFDLAIESLNDLSKKYLGKIIVDPETRTQGIGIDINQMHWLT

Mean predicted aligned error: 12.77 Å

Foldseek 3Di:
DVVVVVVVVVVVVVPPDPPVDDPPDPVVVVPDDDQLQWDWDAQQQFPVNVQVSLQVVCCVPPVDGDDDPVPGGGGNRHTDDGDGSVD

Solvent-accessible surface area (backbone atoms only — not comparable to full-atom values): 5468 Å² total; per-residue (Å²): 112,72,67,60,54,53,53,54,54,55,55,58,61,72,70,56,78,80,86,80,77,75,75,72,59,76,73,69,59,69,77,70,68,54,78,90,46,46,42,68,43,52,30,74,42,31,34,49,61,54,47,51,58,51,24,54,51,32,37,73,76,69,73,38,86,70,82,72,94,79,69,54,65,57,46,63,71,48,73,42,74,76,35,58,77,89,113

Secondary structure (DSSP, 8-state):
-HHHHHHHHHHHHHTS---------TTGGGG---GGGEEEE-TTSBHHHHHHHHHHHHHHHHS-----TT---SB-SS-EEEEETT-